Protein AF-A0A7C3XNI6-F1 (afdb_monomer)

Radius of gyration: 15.17 Å; Cα contacts (8 Å, |Δi|>4): 22; chains: 1; bounding box: 27×23×41 Å

Sequence (45 aa):
VGRKDVPGRPLLYGTTDEFLRYFGLNKLSDLPKLSEIKEFNFEEE

Secondary structure (DSSP, 8-state):
--B-SSTT-PBPP---HHHHHHTT-SSGGGSPPHHHHTTS-----

Solvent-accessible surface area (backbone atoms only — not comparable to full-atom values): 3140 Å² total; per-residue (Å²): 127,56,59,47,98,50,96,86,46,51,80,47,86,77,89,53,74,61,55,31,58,75,73,72,39,94,48,80,83,74,54,80,51,76,76,58,53,71,72,54,72,77,75,83,124

Foldseek 3Di:
DAFDPDPVRHDDDDDDVVVCVVVVHPDPVPDDDPVVVVVPPPPDD

Mean predicted aligned error: 7.44 Å

Structure (mmCIF, N/CA/C/O backbone):
data_AF-A0A7C3XNI6-F1
#
_entry.id   AF-A0A7C3XNI6-F1
#
loop_
_atom_site.group_PDB
_atom_site.id
_atom_site.type_symbol
_atom_site.label_atom_id
_atom_site.label_alt_id
_atom_site.label_comp_id
_atom_site.label_asym_id
_atom_site.label_entity_id
_atom_site.label_seq_id
_atom_site.pdbx_PDB_ins_code
_atom_site.Cartn_x
_atom_site.Cartn_y
_atom_site.Cartn_z
_atom_site.occupancy
_atom_site.B_iso_or_equiv
_atom_site.auth_seq_id
_atom_site.auth_comp_id
_atom_site.auth_asym_id
_atom_site.auth_atom_id
_atom_site.pdbx_PDB_model_num
ATOM 1 N N . VAL A 1 1 ? 1.211 -5.827 -10.004 1.00 68.69 1 VAL A N 1
ATOM 2 C CA . VAL A 1 1 ? 2.364 -4.898 -9.877 1.00 68.69 1 VAL A CA 1
ATOM 3 C C . VAL A 1 1 ? 3.279 -5.032 -11.085 1.00 68.69 1 VAL A C 1
ATOM 5 O O . VAL A 1 1 ? 3.291 -6.093 -11.695 1.00 68.69 1 VAL A O 1
ATOM 8 N N . GLY A 1 2 ? 3.978 -3.963 -11.469 1.00 86.38 2 GLY A N 1
ATOM 9 C CA . GLY A 1 2 ? 4.796 -3.912 -12.687 1.00 86.38 2 GLY A CA 1
ATOM 10 C C . GLY A 1 2 ? 6.062 -3.083 -12.485 1.00 86.38 2 GLY A C 1
ATOM 11 O O . GLY A 1 2 ? 6.602 -3.024 -11.384 1.00 86.38 2 GLY A O 1
ATOM 12 N N . ARG A 1 3 ? 6.541 -2.419 -13.535 1.00 91.25 3 ARG A N 1
ATOM 13 C CA . ARG A 1 3 ? 7.672 -1.483 -13.453 1.00 91.25 3 ARG A CA 1
ATOM 14 C C . ARG A 1 3 ? 7.173 -0.065 -13.689 1.00 91.25 3 ARG A C 1
ATOM 16 O O . ARG A 1 3 ? 6.234 0.127 -14.457 1.00 91.25 3 ARG A O 1
ATOM 23 N N . LYS A 1 4 ? 7.790 0.920 -13.036 1.00 91.19 4 LYS A N 1
ATOM 24 C CA . LYS A 1 4 ? 7.463 2.333 -13.268 1.00 91.19 4 LYS A CA 1
ATOM 25 C C . LYS A 1 4 ? 7.964 2.752 -14.652 1.00 91.19 4 LYS A C 1
ATOM 27 O O . LYS A 1 4 ? 9.092 2.414 -15.007 1.00 91.19 4 LYS A O 1
ATOM 32 N N . ASP A 1 5 ? 7.169 3.512 -15.402 1.00 92.31 5 ASP A N 1
ATOM 33 C CA . ASP A 1 5 ? 7.561 4.019 -16.724 1.00 92.31 5 ASP A CA 1
ATOM 34 C C . ASP A 1 5 ? 8.428 5.284 -16.604 1.00 92.31 5 ASP A C 1
ATOM 36 O O . ASP A 1 5 ? 8.031 6.401 -16.917 1.00 92.31 5 ASP A O 1
ATOM 40 N N . VAL A 1 6 ? 9.611 5.101 -16.020 1.00 94.50 6 VAL A N 1
ATOM 41 C CA . VAL A 1 6 ? 10.666 6.111 -15.876 1.00 94.50 6 VAL A CA 1
ATOM 42 C C . VAL A 1 6 ? 12.008 5.478 -16.253 1.00 94.50 6 VAL A C 1
ATOM 44 O O . VAL A 1 6 ? 1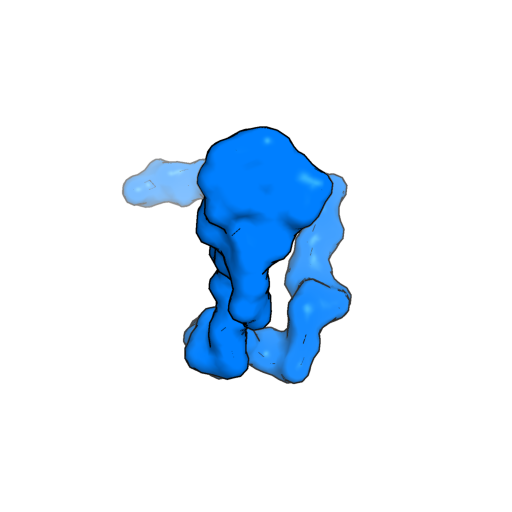2.117 4.243 -16.245 1.00 94.50 6 VAL A O 1
ATOM 47 N N . PRO A 1 7 ? 13.048 6.275 -16.567 1.00 93.88 7 PRO A N 1
ATOM 48 C CA . PRO A 1 7 ? 14.383 5.745 -16.829 1.00 93.88 7 PRO A CA 1
ATOM 49 C C . PRO A 1 7 ? 14.842 4.782 -15.724 1.00 93.88 7 PRO A C 1
ATOM 51 O O . PRO A 1 7 ? 14.672 5.050 -14.536 1.00 93.88 7 PRO A O 1
ATOM 54 N N . GLY A 1 8 ? 15.368 3.622 -16.124 1.00 94.62 8 GLY A N 1
ATOM 55 C CA . GLY A 1 8 ? 15.748 2.534 -15.213 1.00 94.62 8 GLY A CA 1
ATOM 56 C C . GLY A 1 8 ? 14.625 1.553 -14.852 1.00 94.62 8 GLY A C 1
ATOM 57 O O . GLY A 1 8 ? 14.916 0.491 -14.306 1.00 94.62 8 GLY A O 1
ATOM 58 N N . ARG A 1 9 ? 13.361 1.855 -15.191 1.00 91.94 9 ARG A N 1
ATOM 59 C CA . ARG A 1 9 ? 12.181 0.986 -15.000 1.00 91.94 9 ARG A CA 1
ATOM 60 C C . ARG A 1 9 ? 12.203 0.225 -13.662 1.00 91.94 9 ARG A C 1
ATOM 62 O O . ARG A 1 9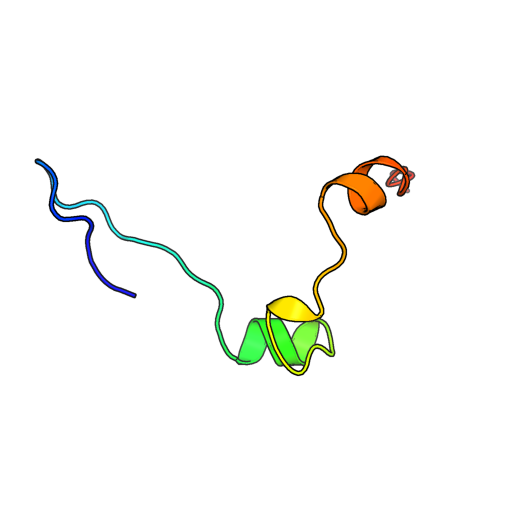 ? 12.237 -1.013 -13.663 1.00 91.94 9 ARG A O 1
ATOM 69 N N . PRO A 1 10 ? 12.228 0.929 -12.517 1.00 95.62 10 PRO A N 1
ATOM 70 C CA . PRO A 1 10 ? 12.318 0.278 -11.217 1.00 95.62 10 PRO A CA 1
ATOM 71 C C . PRO A 1 10 ? 11.087 -0.596 -10.951 1.00 95.62 10 PRO A C 1
ATOM 73 O O . PRO A 1 10 ? 9.992 -0.324 -11.456 1.00 95.62 10 PRO A O 1
ATOM 76 N N . LEU A 1 11 ? 11.284 -1.655 -10.162 1.00 95.88 11 LEU A N 1
ATOM 77 C CA . LEU A 1 11 ? 10.210 -2.539 -9.711 1.00 95.88 11 LEU A CA 1
ATOM 78 C C . LEU A 1 11 ? 9.249 -1.770 -8.799 1.00 95.88 11 LEU A C 1
ATOM 80 O O . LEU A 1 11 ? 9.682 -1.035 -7.913 1.00 95.88 11 LEU A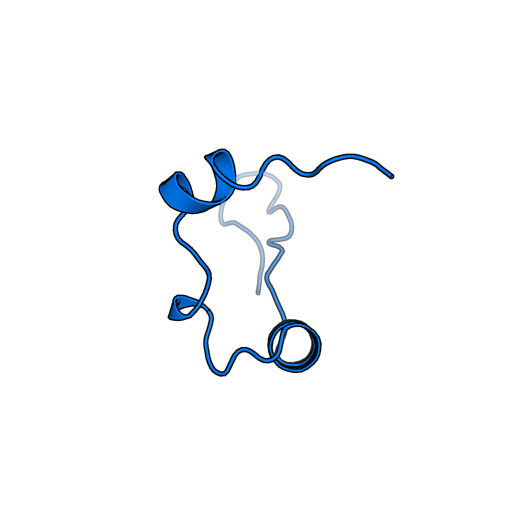 O 1
ATOM 84 N N . LEU A 1 12 ? 7.949 -1.946 -9.024 1.00 94.88 12 LEU A N 1
ATOM 85 C CA . LEU A 1 12 ? 6.913 -1.440 -8.133 1.00 94.88 12 LEU A CA 1
ATOM 86 C C . LEU A 1 12 ? 6.504 -2.543 -7.165 1.00 94.88 12 LEU A C 1
ATOM 88 O O . LEU A 1 12 ? 6.098 -3.625 -7.588 1.00 94.88 12 LEU A O 1
ATOM 92 N N . TYR A 1 13 ? 6.573 -2.237 -5.876 1.00 94.06 13 TYR A N 1
ATOM 93 C CA . TYR A 1 13 ? 6.058 -3.105 -4.827 1.00 94.06 13 TYR A CA 1
ATOM 94 C C . TYR A 1 13 ? 4.590 -2.795 -4.550 1.00 94.06 13 TYR A C 1
ATOM 96 O O . TYR A 1 13 ? 4.108 -1.687 -4.787 1.00 94.06 13 TYR A O 1
ATOM 104 N N . GLY A 1 14 ? 3.879 -3.800 -4.060 1.00 92.50 14 GLY A N 1
ATOM 105 C CA . GLY A 1 14 ? 2.484 -3.702 -3.665 1.00 92.50 14 GLY A CA 1
ATOM 106 C C . GLY A 1 14 ? 2.151 -4.813 -2.683 1.00 92.50 14 GLY A C 1
ATOM 107 O O . GLY A 1 14 ? 2.933 -5.748 -2.508 1.00 92.50 14 GLY A O 1
ATOM 108 N N . THR A 1 15 ? 1.002 -4.688 -2.035 1.00 93.50 15 THR A N 1
ATOM 109 C CA . THR A 1 15 ? 0.491 -5.703 -1.117 1.00 93.50 15 THR A CA 1
ATOM 110 C C . THR A 1 15 ? -0.119 -6.879 -1.879 1.00 93.50 15 THR A C 1
ATOM 112 O O . THR A 1 15 ? -0.379 -6.808 -3.084 1.00 93.50 15 THR A O 1
ATOM 115 N N . THR A 1 16 ? -0.318 -7.984 -1.167 1.00 93.75 16 THR A N 1
ATOM 116 C CA . THR A 1 16 ? -0.924 -9.217 -1.680 1.00 93.75 16 THR A CA 1
ATOM 117 C C . THR A 1 16 ? -2.236 -9.502 -0.952 1.00 93.75 16 THR A C 1
ATOM 119 O O 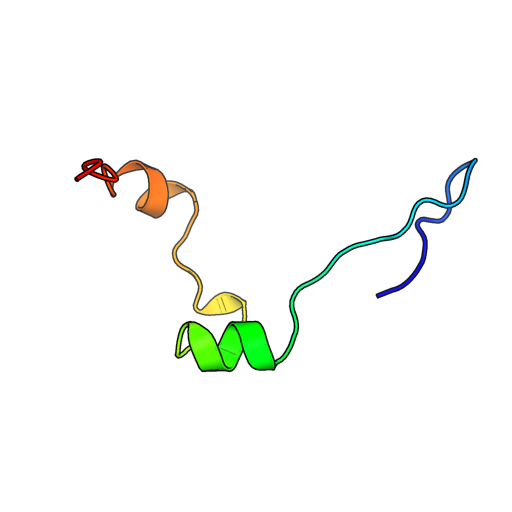. THR A 1 16 ? -2.522 -8.920 0.095 1.00 93.75 16 THR A O 1
ATOM 122 N N . ASP A 1 17 ? -3.018 -10.457 -1.448 1.00 93.44 17 ASP A N 1
ATOM 123 C CA . ASP A 1 17 ? -4.205 -10.924 -0.720 1.00 93.44 17 ASP A CA 1
ATOM 124 C C . ASP A 1 17 ? -3.835 -11.609 0.605 1.00 93.44 17 ASP A C 1
ATOM 126 O O . ASP A 1 17 ? -4.636 -11.668 1.533 1.00 93.44 17 ASP A O 1
ATOM 130 N N . GLU A 1 18 ? -2.612 -12.134 0.709 1.00 94.94 18 GLU A N 1
ATOM 131 C CA . GLU A 1 18 ? -2.092 -12.709 1.949 1.00 94.94 18 GLU A CA 1
ATOM 132 C C . GLU A 1 18 ? -1.861 -11.643 3.016 1.00 94.94 18 GLU A C 1
ATOM 134 O O . GLU A 1 18 ? -2.237 -11.861 4.162 1.00 94.94 18 GLU A O 1
ATOM 139 N N . PHE A 1 19 ? -1.343 -10.471 2.635 1.00 94.56 19 PHE A N 1
ATOM 140 C CA . PHE A 1 19 ? -1.267 -9.317 3.531 1.00 94.56 19 PHE A CA 1
ATOM 141 C C . PHE A 1 19 ? -2.653 -8.990 4.101 1.00 94.56 19 PHE A C 1
ATOM 143 O O . PHE A 1 19 ? -2.811 -8.865 5.311 1.00 94.56 19 PHE A O 1
ATOM 150 N N . LEU A 1 20 ? -3.678 -8.927 3.247 1.00 94.25 20 LEU A N 1
ATOM 151 C CA . LEU A 1 20 ? -5.042 -8.635 3.693 1.00 94.25 20 LEU A CA 1
ATOM 152 C C . LEU A 1 20 ? -5.557 -9.689 4.679 1.00 94.25 20 LEU A C 1
ATOM 154 O O . LEU A 1 20 ? -6.053 -9.330 5.742 1.00 94.25 20 LEU A O 1
ATOM 158 N N . ARG A 1 21 ? -5.359 -10.980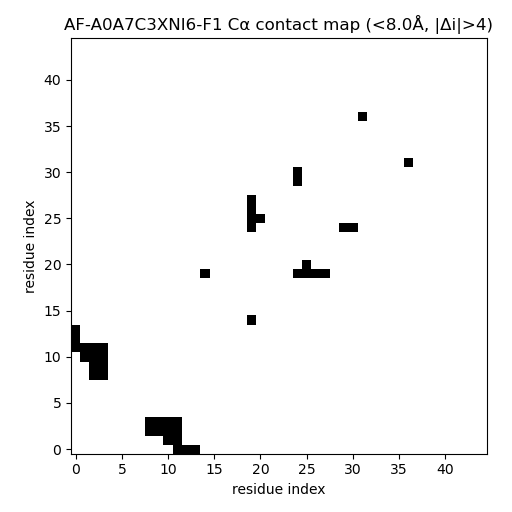 4.387 1.00 94.25 21 ARG A N 1
ATOM 159 C CA . ARG A 1 21 ? -5.744 -12.068 5.301 1.00 94.25 21 ARG A CA 1
ATOM 160 C C . ARG A 1 21 ? -4.996 -12.019 6.630 1.00 94.25 21 ARG A C 1
ATOM 162 O O . ARG A 1 21 ? -5.619 -12.218 7.666 1.00 94.25 21 ARG A O 1
ATOM 169 N N . TYR A 1 22 ? -3.693 -11.753 6.604 1.00 94.81 22 TYR A N 1
ATOM 170 C CA . TYR A 1 22 ? -2.860 -11.695 7.804 1.00 94.81 22 TYR A CA 1
ATOM 171 C C . TYR A 1 22 ? -3.310 -10.580 8.756 1.00 94.81 22 TYR A C 1
ATOM 173 O O . TYR A 1 22 ? -3.430 -10.803 9.956 1.00 94.81 22 TYR A O 1
ATOM 181 N N . PHE A 1 23 ? -3.627 -9.402 8.214 1.00 92.44 23 PHE A N 1
ATOM 182 C CA . PHE A 1 23 ? -4.134 -8.266 8.989 1.00 92.44 23 PHE A CA 1
ATOM 183 C C . PHE A 1 23 ? -5.657 -8.302 9.220 1.00 92.44 23 PHE A C 1
ATOM 185 O O . PHE A 1 23 ? -6.204 -7.372 9.807 1.00 92.44 23 PHE A O 1
ATOM 192 N N . GLY A 1 24 ? -6.359 -9.349 8.767 1.00 93.00 24 GLY A N 1
ATOM 193 C CA . GLY A 1 24 ? -7.813 -9.480 8.927 1.00 93.00 24 GLY A CA 1
ATOM 194 C C . GLY A 1 24 ? -8.632 -8.445 8.143 1.00 93.00 24 GLY A C 1
ATOM 195 O O . GLY A 1 24 ? -9.767 -8.147 8.509 1.00 93.00 24 GLY A O 1
ATOM 196 N N . LEU A 1 25 ? -8.067 -7.880 7.077 1.00 94.81 25 LEU A N 1
ATOM 197 C CA . LEU A 1 25 ? -8.689 -6.853 6.245 1.00 94.81 25 LEU A CA 1
ATOM 198 C C . LEU A 1 25 ? -9.394 -7.490 5.047 1.00 9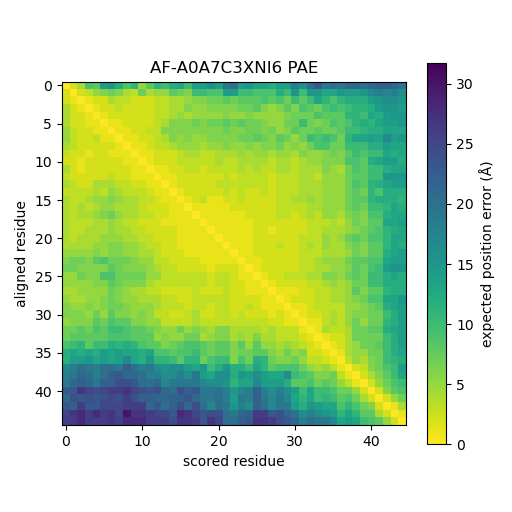4.81 25 LEU A C 1
ATOM 200 O O . LEU A 1 25 ? -8.864 -8.396 4.407 1.00 94.81 25 LEU A O 1
ATOM 204 N N . ASN A 1 26 ? -10.560 -6.960 4.674 1.00 90.94 26 ASN A N 1
ATOM 205 C CA . ASN A 1 26 ? -11.244 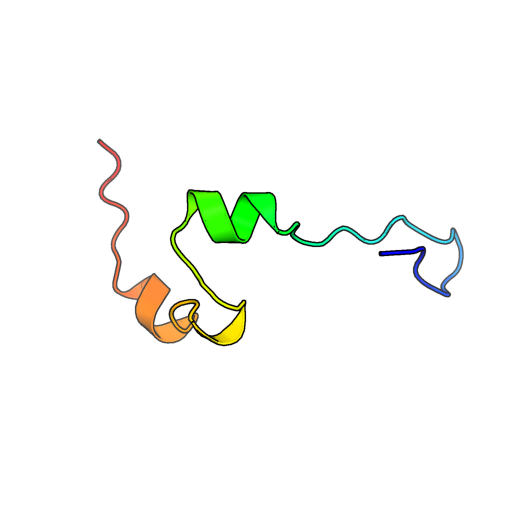-7.384 3.448 1.00 90.94 26 ASN A CA 1
ATOM 206 C C . ASN A 1 26 ? -10.754 -6.602 2.220 1.00 90.94 26 ASN A C 1
ATOM 208 O O . ASN A 1 26 ? -10.844 -7.081 1.091 1.00 90.94 26 ASN A O 1
ATOM 212 N N . LYS A 1 27 ? -10.259 -5.377 2.430 1.00 93.44 27 LYS A N 1
ATOM 213 C CA . LYS A 1 27 ? -9.819 -4.449 1.380 1.00 93.44 27 LYS A CA 1
ATOM 214 C C . LYS A 1 27 ? -8.846 -3.416 1.947 1.00 93.44 27 LYS A C 1
ATOM 216 O O . LYS A 1 27 ? -8.893 -3.089 3.127 1.00 93.44 27 LYS A O 1
ATOM 221 N N . LEU A 1 28 ? -7.998 -2.844 1.087 1.00 90.62 28 LEU A N 1
ATOM 222 C CA . LEU A 1 28 ? -7.008 -1.833 1.497 1.00 90.62 28 LEU A CA 1
ATOM 223 C C . LEU A 1 28 ? -7.640 -0.568 2.100 1.00 90.62 28 LEU A C 1
ATOM 225 O O . LEU A 1 28 ? -6.993 0.110 2.887 1.00 90.62 28 LEU A O 1
ATOM 229 N N . SER A 1 29 ? -8.882 -0.236 1.741 1.00 90.75 29 SER A N 1
ATOM 230 C CA . SER A 1 29 ? -9.584 0.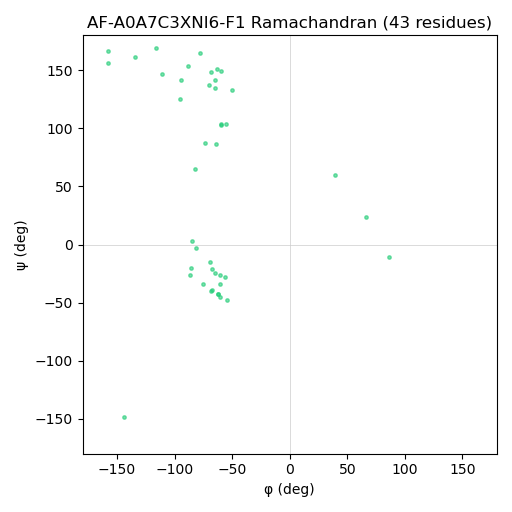929 2.297 1.00 90.75 29 SER A CA 1
ATOM 231 C C . SER A 1 29 ? -9.966 0.770 3.767 1.00 90.75 29 SER A C 1
ATOM 233 O O . SER A 1 29 ? -10.342 1.757 4.387 1.00 90.75 29 SER A O 1
ATOM 235 N N . ASP A 1 30 ? -9.916 -0.455 4.294 1.00 90.25 30 ASP A N 1
ATOM 236 C CA . ASP A 1 30 ? -10.200 -0.741 5.702 1.00 90.25 30 ASP A CA 1
ATOM 237 C C . ASP A 1 30 ? -8.981 -0.448 6.594 1.00 90.25 30 ASP A C 1
ATOM 239 O O . ASP A 1 30 ? -9.062 -0.577 7.812 1.00 90.25 30 ASP A O 1
ATOM 243 N N . LEU A 1 31 ? -7.844 -0.057 6.002 1.00 90.88 31 LEU A N 1
ATOM 244 C CA . LEU A 1 31 ? -6.679 0.392 6.754 1.00 90.88 31 LEU A CA 1
ATOM 245 C C . LEU A 1 31 ? -6.991 1.690 7.520 1.00 90.88 31 LEU A C 1
ATOM 247 O O . LEU A 1 31 ? -7.644 2.583 6.966 1.00 90.88 31 LEU A O 1
ATOM 251 N N . PRO A 1 32 ? -6.477 1.835 8.756 1.00 89.12 32 PRO A N 1
ATOM 252 C CA . PRO A 1 32 ? -6.608 3.070 9.516 1.00 89.12 32 PRO A CA 1
ATOM 253 C C . PRO A 1 32 ? -5.960 4.232 8.764 1.00 89.12 32 PRO A C 1
ATOM 255 O O . PRO A 1 32 ? -4.981 4.069 8.022 1.00 89.12 32 PRO A O 1
ATOM 258 N N . LYS A 1 33 ? -6.499 5.436 8.952 1.00 88.19 33 LYS A N 1
ATOM 259 C CA . LYS A 1 33 ? -5.941 6.620 8.296 1.00 88.19 33 LYS A CA 1
ATOM 260 C C . LYS A 1 33 ? -4.572 6.939 8.886 1.00 88.19 33 LYS A C 1
ATOM 262 O O . LYS A 1 33 ? -4.344 6.802 10.082 1.00 88.19 33 LYS A O 1
ATOM 267 N N . LEU A 1 34 ? -3.679 7.490 8.064 1.00 84.62 34 LEU A N 1
ATOM 268 C CA . LEU A 1 34 ? -2.349 7.929 8.515 1.00 84.62 34 LEU A CA 1
ATOM 269 C C . LEU A 1 34 ? -2.399 8.934 9.679 1.00 84.62 34 LEU A C 1
ATOM 271 O O . LEU A 1 34 ? -1.455 9.008 10.459 1.00 84.62 34 LEU A O 1
ATOM 275 N N . SER A 1 35 ? -3.476 9.717 9.788 1.00 83.12 35 SER A N 1
ATOM 276 C CA . SER A 1 35 ? -3.706 10.617 10.921 1.00 83.12 35 SER A CA 1
ATOM 277 C C . SER A 1 35 ? -3.956 9.866 12.228 1.00 83.12 35 SER A C 1
ATOM 279 O O . SER A 1 35 ? -3.443 10.284 13.255 1.00 83.12 35 SER A O 1
ATOM 281 N N . GLU A 1 36 ? -4.689 8.753 12.172 1.00 78.62 36 GLU A N 1
ATOM 282 C CA . GLU A 1 36 ? -5.035 7.913 13.326 1.00 78.62 36 GLU A CA 1
ATOM 283 C C . GLU A 1 36 ? -3.819 7.084 13.768 1.00 78.62 36 GLU A C 1
ATOM 285 O O . GLU A 1 36 ? -3.584 6.912 14.954 1.00 78.62 36 GLU A O 1
ATOM 290 N N . ILE A 1 37 ? -2.969 6.652 12.826 1.00 76.31 37 ILE A N 1
ATOM 291 C CA . ILE A 1 37 ? -1.735 5.896 13.121 1.00 76.31 37 ILE A CA 1
ATOM 292 C C . ILE A 1 37 ? -0.759 6.689 14.003 1.00 76.31 37 ILE A C 1
ATOM 294 O O . ILE A 1 37 ? -0.080 6.098 14.830 1.00 76.31 37 ILE A O 1
ATOM 298 N N . LYS A 1 38 ? -0.690 8.020 13.869 1.00 67.38 38 LYS A N 1
ATOM 299 C CA . LYS A 1 38 ? 0.188 8.848 14.717 1.00 67.38 38 LYS A CA 1
ATOM 300 C C . LYS A 1 38 ? -0.240 8.884 16.185 1.00 67.38 38 LYS A C 1
ATOM 302 O O . LYS A 1 38 ? 0.577 9.235 17.027 1.00 67.38 38 LYS A O 1
ATOM 307 N N . GLU A 1 39 ? -1.502 8.570 16.470 1.00 64.19 39 GLU A N 1
ATOM 308 C CA . GLU A 1 39 ? -2.033 8.489 17.834 1.00 64.19 39 GLU A CA 1
ATOM 309 C C . GLU A 1 39 ? -1.788 7.111 18.460 1.00 64.19 39 GLU A C 1
ATOM 311 O O . GLU A 1 39 ? -1.740 6.997 19.683 1.00 64.19 39 GLU A O 1
ATOM 316 N N . PHE A 1 40 ? -1.547 6.079 17.642 1.00 62.44 40 PHE A N 1
ATOM 317 C CA . PHE A 1 40 ? -0.963 4.830 18.112 1.00 62.44 40 PHE A CA 1
ATOM 318 C C . PHE A 1 40 ? 0.522 5.079 18.391 1.00 62.44 40 PHE A C 1
ATOM 320 O O . PHE A 1 40 ? 1.382 4.879 17.534 1.00 62.44 40 PHE A O 1
ATOM 327 N N . ASN A 1 41 ? 0.831 5.535 19.607 1.00 61.25 41 ASN A N 1
ATOM 328 C CA . ASN A 1 41 ? 2.152 5.312 20.176 1.00 61.25 41 ASN A CA 1
ATOM 329 C C . ASN A 1 41 ? 2.379 3.801 20.131 1.00 61.25 41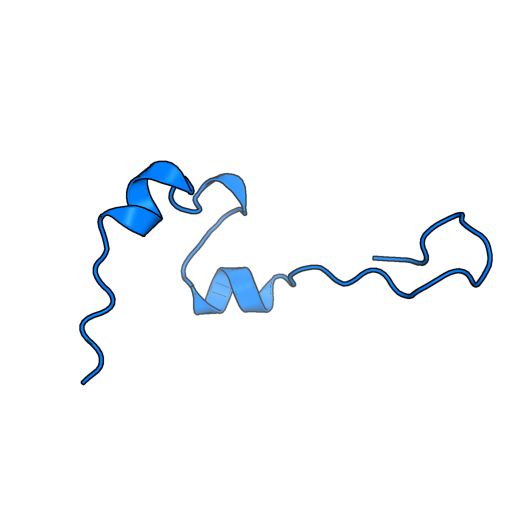 ASN A C 1
ATOM 331 O O . ASN A 1 41 ? 1.781 3.055 20.904 1.00 61.25 41 ASN A O 1
ATOM 335 N N . PHE A 1 42 ? 3.198 3.350 19.184 1.00 64.12 42 PHE A N 1
ATOM 336 C CA . PHE A 1 42 ? 3.811 2.037 19.254 1.00 64.12 42 PHE A CA 1
ATOM 337 C C . PHE A 1 42 ? 4.718 2.094 20.483 1.00 64.12 42 PHE A C 1
ATOM 339 O O . PHE A 1 42 ? 5.860 2.536 20.393 1.00 64.12 42 PHE A O 1
ATOM 346 N N . GLU A 1 43 ? 4.160 1.796 21.655 1.00 59.31 43 GLU A N 1
ATOM 347 C CA . GLU A 1 43 ? 4.956 1.500 22.833 1.00 59.31 43 GLU A CA 1
ATOM 348 C C . GLU A 1 43 ? 5.801 0.289 22.440 1.00 59.31 43 GLU A C 1
ATOM 350 O O . GLU A 1 43 ? 5.285 -0.810 22.238 1.00 59.31 43 GLU A O 1
ATOM 355 N N . GLU A 1 44 ? 7.076 0.555 22.159 1.00 55.53 44 GLU A N 1
ATOM 356 C CA . GLU A 1 44 ? 8.092 -0.470 21.982 1.00 55.53 44 GLU A CA 1
ATOM 357 C C . GLU A 1 44 ? 8.158 -1.256 23.301 1.00 55.53 44 GLU A C 1
ATOM 359 O O . GLU A 1 44 ? 8.681 -0.750 24.295 1.00 55.53 44 GLU A O 1
ATOM 364 N N . GLU A 1 45 ? 7.564 -2.453 23.326 1.00 47.22 45 GLU A N 1
ATOM 365 C CA . GLU A 1 45 ? 7.964 -3.514 24.262 1.00 47.22 45 GLU A CA 1
ATOM 366 C C . GLU A 1 45 ? 9.310 -4.115 23.836 1.00 47.22 45 GLU A C 1
ATOM 368 O O . GLU A 1 45 ? 9.482 -4.412 22.627 1.00 47.22 45 GLU A O 1
#

pLDDT: mean 85.33, std 13.04, range [47.22, 95.88]